Protein AF-A0A2V7MJ87-F1 (afdb_monomer_lite)

Secondary structure (DSSP, 8-state):
---------PPTTHHHHHHHHTT-SEEEETT-TTSHHHHHHHHTT-EEEEEES-HHHHHHHHHHH-STTEEEEES-TTSHHHHHHHHHH----

Structure (mmCIF, N/CA/C/O backbone):
data_AF-A0A2V7MJ87-F1
#
_entry.id   AF-A0A2V7MJ87-F1
#
loop_
_atom_site.group_PDB
_atom_site.id
_atom_site.type_symbol
_atom_site.label_atom_id
_atom_site.label_alt_id
_atom_site.label_comp_id
_atom_site.label_asym_id
_atom_site.label_entity_id
_atom_site.label_seq_id
_atom_site.pdbx_PDB_ins_code
_atom_site.Cartn_x
_atom_site.Cartn_y
_atom_site.Cartn_z
_atom_site.occupancy
_atom_site.B_iso_or_equiv
_atom_site.auth_seq_id
_atom_site.auth_comp_id
_atom_site.auth_asym_id
_atom_site.auth_atom_id
_atom_site.pdbx_PDB_model_num
ATOM 1 N N . MET A 1 1 ? -18.551 -29.368 -16.090 1.00 49.47 1 MET A N 1
ATOM 2 C CA . MET A 1 1 ? -17.107 -29.199 -15.849 1.00 49.47 1 MET A CA 1
ATOM 3 C C . MET A 1 1 ? -16.713 -27.900 -16.519 1.00 49.47 1 MET A C 1
ATOM 5 O O . MET A 1 1 ? -16.782 -27.824 -17.734 1.00 49.47 1 MET A O 1
ATOM 9 N N . VAL A 1 2 ? -16.449 -26.865 -15.732 1.00 47.25 2 VAL A N 1
ATOM 10 C CA . VAL A 1 2 ? -15.728 -25.672 -16.184 1.00 47.25 2 VAL A CA 1
ATOM 11 C C . VAL A 1 2 ? -14.803 -25.314 -15.036 1.00 47.25 2 VAL A C 1
ATOM 13 O O . VAL A 1 2 ? -15.251 -25.186 -13.897 1.00 47.25 2 VAL A O 1
ATOM 16 N N . GLU A 1 3 ? -13.516 -25.337 -15.361 1.00 46.66 3 GLU A N 1
ATOM 17 C CA . GLU A 1 3 ? -12.366 -25.176 -14.489 1.00 46.66 3 GLU A CA 1
ATOM 18 C C . GLU A 1 3 ? -12.533 -24.075 -13.442 1.00 46.66 3 GLU A C 1
ATOM 20 O O . GLU A 1 3 ? -12.977 -22.962 -13.720 1.00 46.66 3 GLU A O 1
ATOM 25 N N . SER A 1 4 ? -12.060 -24.386 -12.238 1.00 48.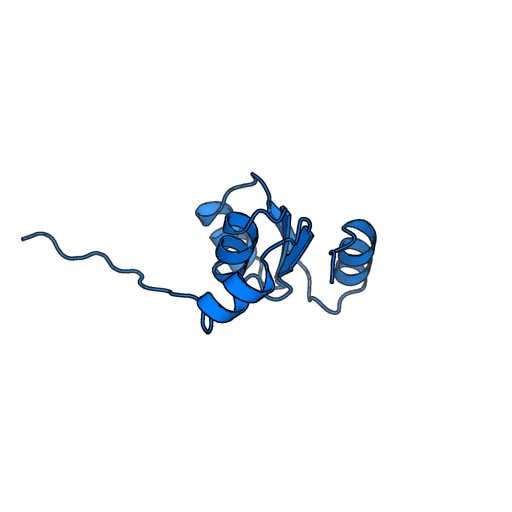59 4 SER A N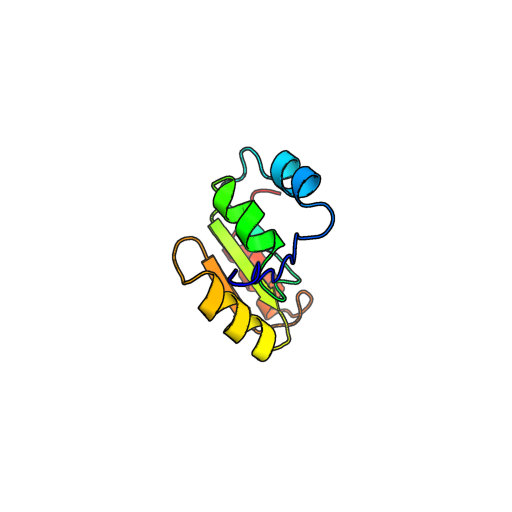 1
ATOM 26 C CA . SER A 1 4 ? -11.707 -23.411 -11.218 1.00 48.59 4 SER A CA 1
ATOM 27 C C . SER A 1 4 ? -10.633 -22.469 -11.773 1.00 48.59 4 SER A C 1
ATOM 29 O O . SER A 1 4 ? -9.444 -22.776 -11.713 1.00 48.59 4 SER A O 1
ATOM 31 N N . ALA A 1 5 ? -11.033 -21.323 -12.321 1.00 51.00 5 ALA A N 1
ATOM 32 C CA . ALA A 1 5 ? -10.106 -20.268 -12.710 1.00 51.00 5 ALA A CA 1
ATOM 33 C C . ALA A 1 5 ? -9.553 -19.589 -11.446 1.00 51.00 5 ALA A C 1
ATOM 35 O O . ALA A 1 5 ? -10.057 -18.560 -11.004 1.00 51.00 5 ALA A O 1
ATOM 36 N N . LEU A 1 6 ? -8.538 -20.184 -10.818 1.00 52.09 6 LEU A N 1
ATOM 37 C CA . LEU A 1 6 ? -7.812 -19.537 -9.729 1.00 52.09 6 LEU A CA 1
ATOM 38 C C . LEU A 1 6 ? -6.621 -18.767 -10.300 1.00 52.09 6 LEU A C 1
ATOM 40 O O . LEU A 1 6 ? -5.618 -19.387 -10.644 1.00 52.09 6 LEU A O 1
ATOM 44 N N . PRO A 1 7 ? -6.607 -17.429 -10.237 1.00 54.38 7 PRO A N 1
ATOM 45 C CA . PRO A 1 7 ? -5.412 -16.744 -9.811 1.00 54.38 7 PRO A CA 1
ATOM 46 C C . PRO A 1 7 ? -5.491 -16.658 -8.283 1.00 54.38 7 PRO A C 1
ATOM 48 O O . PRO A 1 7 ? -5.856 -15.625 -7.722 1.00 54.38 7 PRO A O 1
ATOM 51 N N . TYR A 1 8 ? -5.201 -17.758 -7.579 1.00 59.94 8 TYR A N 1
ATOM 52 C CA . TYR A 1 8 ? -5.048 -17.716 -6.121 1.00 59.94 8 TYR A CA 1
ATOM 53 C C . TYR A 1 8 ? -3.709 -17.040 -5.802 1.00 59.94 8 TYR A C 1
ATOM 55 O O . TYR A 1 8 ? -2.722 -17.687 -5.472 1.00 59.94 8 TYR A O 1
ATOM 63 N N . HIS A 1 9 ? -3.651 -15.719 -5.946 1.00 64.88 9 HIS A N 1
ATOM 64 C CA . HIS A 1 9 ? -2.603 -14.919 -5.330 1.00 64.88 9 HIS A CA 1
ATOM 65 C C . HIS A 1 9 ? -3.143 -14.398 -4.005 1.00 64.88 9 HIS A C 1
ATOM 67 O O . HIS A 1 9 ? -3.689 -13.295 -3.921 1.00 64.88 9 HIS A O 1
ATOM 73 N N . VAL A 1 10 ? -3.005 -15.225 -2.968 1.00 83.25 10 VAL A N 1
ATOM 74 C CA . VAL A 1 10 ? -3.166 -14.755 -1.595 1.00 83.25 10 VAL A CA 1
ATOM 75 C C . VAL A 1 10 ? -1.892 -14.025 -1.183 1.00 83.25 10 VAL A C 1
ATOM 77 O O . VAL A 1 10 ? -0.799 -14.571 -1.359 1.00 83.25 10 VAL A O 1
ATOM 80 N N . PRO A 1 11 ? -2.001 -12.786 -0.672 1.00 88.38 11 PRO A N 1
ATOM 81 C CA . PRO A 1 11 ? -0.843 -12.051 -0.193 1.00 88.38 11 PRO A CA 1
ATOM 82 C C . PRO A 1 11 ? -0.139 -12.840 0.910 1.00 88.38 11 PRO A C 1
ATOM 84 O O . PRO A 1 11 ? -0.778 -13.369 1.822 1.00 88.38 11 PRO A O 1
ATOM 87 N N . VAL A 1 12 ? 1.187 -12.906 0.844 1.00 94.06 12 VAL A N 1
ATOM 88 C CA . VAL A 1 12 ? 1.994 -13.548 1.886 1.00 94.06 12 VAL A CA 1
ATOM 89 C C . VAL A 1 12 ? 1.690 -12.879 3.231 1.00 94.06 12 VAL A C 1
ATOM 91 O O . VAL A 1 12 ? 1.694 -11.655 3.320 1.00 94.06 12 VAL A O 1
ATOM 94 N N . LEU A 1 13 ? 1.399 -13.668 4.271 1.00 95.38 13 LEU A N 1
ATOM 95 C CA . LEU A 1 13 ? 1.029 -13.180 5.612 1.00 95.38 13 LEU A CA 1
ATOM 96 C C . LEU A 1 13 ? -0.234 -12.289 5.657 1.00 95.38 13 LEU A C 1
ATOM 98 O O . LEU A 1 13 ? -0.338 -11.401 6.505 1.00 95.38 13 LEU A O 1
ATOM 102 N N . ALA A 1 14 ? -1.215 -12.526 4.778 1.00 94.56 14 ALA A N 1
ATOM 103 C CA . ALA A 1 14 ? -2.452 -11.738 4.719 1.00 94.56 14 ALA A CA 1
ATOM 104 C C . ALA A 1 14 ? -3.166 -11.587 6.079 1.00 94.56 14 ALA A C 1
ATOM 106 O O . ALA A 1 14 ? -3.566 -10.478 6.430 1.00 94.56 14 ALA A O 1
ATOM 107 N N . ASP A 1 15 ? -3.286 -12.657 6.870 1.00 95.38 15 ASP A N 1
ATOM 108 C CA . ASP A 1 15 ? -3.983 -12.606 8.166 1.00 95.38 15 ASP A CA 1
ATOM 109 C C . ASP A 1 15 ? -3.230 -11.789 9.221 1.00 95.38 15 ASP A C 1
ATOM 111 O O . ASP A 1 15 ? -3.845 -11.085 10.027 1.00 95.38 15 ASP A O 1
ATOM 115 N N . THR A 1 16 ? -1.895 -11.818 9.192 1.00 96.69 16 THR A N 1
ATOM 116 C CA . THR A 1 16 ? -1.059 -10.977 10.057 1.00 96.69 16 THR A CA 1
ATOM 117 C C . THR A 1 16 ? -1.265 -9.503 9.726 1.00 96.69 16 THR A C 1
ATOM 119 O O . THR A 1 16 ? -1.477 -8.696 10.629 1.00 96.69 16 THR A O 1
ATOM 122 N N . ILE A 1 17 ? -1.273 -9.156 8.436 1.00 95.56 17 ILE A N 1
ATOM 123 C CA . ILE A 1 17 ? -1.498 -7.779 7.979 1.00 95.56 17 ILE A CA 1
ATOM 124 C C . ILE A 1 17 ? -2.917 -7.324 8.322 1.00 95.56 17 ILE A C 1
ATOM 126 O O . ILE A 1 17 ? -3.087 -6.233 8.862 1.00 95.56 17 ILE A O 1
ATOM 130 N N . ARG A 1 18 ? -3.927 -8.175 8.102 1.00 95.75 18 ARG A N 1
ATOM 131 C CA . ARG A 1 18 ? -5.315 -7.907 8.503 1.00 95.75 18 ARG A CA 1
ATOM 132 C C . ARG A 1 18 ? -5.411 -7.598 9.992 1.00 95.75 18 ARG A C 1
ATOM 134 O O . ARG A 1 18 ? -6.005 -6.593 10.363 1.00 95.75 18 ARG A O 1
ATOM 141 N N . SER A 1 19 ? -4.819 -8.448 10.829 1.00 96.31 19 SER A N 1
ATOM 142 C CA . SER A 1 19 ? -4.851 -8.293 12.288 1.00 96.31 19 SER A CA 1
ATOM 143 C C . SER A 1 19 ? -4.157 -7.008 12.735 1.00 96.31 19 SER A C 1
ATOM 145 O O . SER A 1 19 ? -4.659 -6.303 13.605 1.00 96.31 19 SER A O 1
ATOM 147 N N . TRP A 1 20 ? -3.030 -6.667 12.106 1.00 95.06 20 TRP A N 1
ATOM 148 C CA . TRP A 1 20 ? -2.305 -5.427 12.382 1.00 95.06 20 TRP A CA 1
ATOM 149 C C . TRP A 1 20 ? -3.082 -4.170 11.956 1.00 95.06 20 TRP A C 1
ATOM 151 O O . TRP A 1 20 ? -3.012 -3.145 12.638 1.00 95.06 20 TRP A O 1
ATOM 161 N N . ALA A 1 21 ? -3.833 -4.257 10.855 1.00 95.50 21 ALA A N 1
ATOM 162 C CA . ALA A 1 21 ? -4.572 -3.147 10.260 1.00 95.50 21 ALA A CA 1
ATOM 163 C C . ALA A 1 21 ? -5.856 -2.768 11.011 1.00 95.50 21 ALA A C 1
ATOM 165 O O . ALA A 1 21 ? -6.406 -1.695 10.762 1.00 95.50 21 ALA A O 1
ATOM 166 N N . VAL A 1 22 ? -6.347 -3.616 11.922 1.00 95.12 22 VAL A N 1
ATOM 167 C CA . VAL A 1 22 ? -7.562 -3.330 12.696 1.00 95.12 22 VAL A CA 1
ATOM 168 C C . VAL A 1 22 ? -7.413 -2.004 13.450 1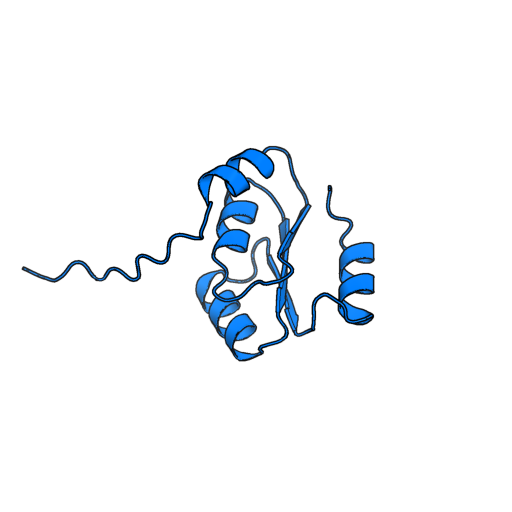.00 95.12 22 VAL A C 1
ATOM 170 O O . VAL A 1 22 ? -6.500 -1.819 14.256 1.00 95.12 22 VAL A O 1
ATOM 173 N N . GLY A 1 23 ? -8.344 -1.082 13.190 1.00 95.75 23 GLY A N 1
ATOM 174 C CA . GLY A 1 23 ? -8.378 0.252 13.796 1.00 95.75 23 GLY A CA 1
ATOM 175 C C . GLY A 1 23 ? -7.567 1.322 13.056 1.00 95.75 23 GLY A C 1
ATOM 176 O O . GLY A 1 23 ? -7.646 2.492 13.430 1.00 95.75 23 GLY A O 1
ATOM 177 N N . SER A 1 24 ? -6.832 0.962 12.001 1.00 96.44 24 SER A N 1
ATOM 178 C CA . SER A 1 24 ? -6.157 1.925 11.129 1.00 96.44 24 SER A CA 1
ATOM 179 C C . SER A 1 24 ? -7.153 2.568 10.164 1.00 96.44 24 SER A C 1
ATOM 181 O O . SER A 1 24 ? -7.906 1.892 9.470 1.00 96.44 24 SER A O 1
ATOM 183 N N . ARG A 1 25 ? -7.132 3.896 10.083 1.00 98.00 25 ARG A N 1
ATOM 184 C CA . ARG A 1 25 ? -7.882 4.708 9.116 1.00 98.00 25 ARG A CA 1
ATOM 185 C C . ARG A 1 25 ? -7.048 5.042 7.888 1.00 98.00 25 ARG A C 1
ATOM 187 O O . ARG A 1 25 ? -7.618 5.287 6.828 1.00 98.00 25 ARG A O 1
ATOM 194 N N . ARG A 1 26 ? -5.721 5.112 8.020 1.00 98.50 26 ARG A N 1
ATOM 195 C CA . ARG A 1 26 ? -4.794 5.417 6.921 1.00 98.50 26 ARG A CA 1
ATOM 196 C C . ARG A 1 26 ? -3.560 4.530 6.985 1.00 98.50 26 ARG A C 1
ATOM 198 O O . ARG A 1 26 ? -2.869 4.516 8.001 1.00 98.50 26 ARG A O 1
ATOM 205 N N . ALA A 1 27 ? -3.270 3.844 5.885 1.00 98.38 27 ALA A N 1
ATOM 206 C CA . ALA A 1 27 ? -2.117 2.962 5.749 1.00 98.38 27 ALA A CA 1
ATOM 207 C C . ALA A 1 27 ? -1.367 3.217 4.434 1.00 98.38 27 ALA A C 1
ATOM 209 O O . ALA A 1 27 ? -1.949 3.671 3.449 1.00 98.38 27 ALA A O 1
ATOM 210 N N . VAL A 1 28 ? -0.072 2.918 4.421 1.00 98.44 28 VAL A N 1
ATOM 211 C CA . VAL A 1 28 ? 0.770 2.997 3.222 1.00 98.44 28 VAL A CA 1
ATOM 212 C C . VAL A 1 28 ? 1.221 1.589 2.859 1.00 98.44 28 VAL A C 1
ATOM 214 O O . VAL A 1 28 ? 1.726 0.868 3.715 1.00 98.44 28 VAL A O 1
ATOM 217 N N . ASP A 1 29 ? 1.065 1.221 1.591 1.00 98.31 29 ASP A N 1
ATOM 218 C CA . ASP A 1 29 ? 1.713 0.052 0.997 1.00 98.31 29 ASP A CA 1
ATOM 219 C C . ASP A 1 29 ? 2.870 0.552 0.125 1.00 98.31 29 ASP A C 1
ATOM 221 O O . ASP A 1 29 ? 2.654 1.119 -0.944 1.00 98.31 29 ASP A O 1
ATOM 225 N N . GLY A 1 30 ? 4.104 0.411 0.617 1.00 98.06 30 GLY A N 1
ATOM 226 C CA . GLY A 1 30 ? 5.311 0.898 -0.063 1.00 98.06 30 GLY A CA 1
ATOM 227 C C . GLY A 1 30 ? 5.777 0.021 -1.231 1.00 98.06 30 GLY A C 1
ATOM 228 O O . GLY A 1 30 ? 6.764 0.356 -1.887 1.00 98.06 30 GLY A O 1
ATOM 229 N N . THR A 1 31 ? 5.120 -1.117 -1.447 1.00 98.12 31 THR A N 1
ATOM 230 C CA . THR A 1 31 ? 5.476 -2.127 -2.448 1.00 98.12 31 THR A CA 1
ATOM 231 C C . THR A 1 31 ? 4.203 -2.697 -3.059 1.00 98.12 31 THR A C 1
ATOM 233 O O . THR A 1 31 ? 3.955 -3.902 -2.987 1.00 98.12 31 THR A O 1
ATOM 236 N N . LEU A 1 32 ? 3.370 -1.809 -3.608 1.00 98.50 32 LEU A N 1
ATOM 237 C CA . LEU A 1 32 ? 1.993 -2.110 -3.991 1.00 98.50 32 LEU A CA 1
ATOM 238 C C . LEU A 1 32 ? 1.879 -3.371 -4.860 1.00 98.50 32 LEU A C 1
ATOM 240 O O . LEU A 1 32 ? 0.956 -4.168 -4.659 1.00 98.50 32 LEU A O 1
ATOM 244 N N . GLY A 1 33 ? 2.789 -3.565 -5.822 1.00 97.56 33 GLY A N 1
ATOM 245 C CA . GLY A 1 33 ? 2.787 -4.718 -6.715 1.00 97.56 33 GLY A CA 1
ATOM 246 C C . GLY A 1 33 ? 1.412 -4.947 -7.352 1.00 97.56 33 GLY A C 1
ATOM 247 O O . GLY A 1 33 ? 0.787 -4.037 -7.887 1.00 97.56 33 GLY A O 1
ATOM 248 N N . GLY A 1 34 ? 0.892 -6.173 -7.243 1.00 95.38 34 GLY A N 1
ATOM 249 C CA . GLY A 1 34 ? -0.455 -6.531 -7.713 1.00 95.38 34 GLY A CA 1
ATOM 250 C C . GLY A 1 34 ? -1.616 -6.102 -6.798 1.00 95.38 34 GLY A C 1
ATOM 251 O O . GLY A 1 34 ? -2.738 -6.581 -6.988 1.00 95.38 34 GLY A O 1
ATOM 252 N N . GLY A 1 35 ? -1.365 -5.283 -5.772 1.00 97.19 35 GLY A N 1
ATOM 253 C CA . GLY A 1 35 ? -2.382 -4.710 -4.885 1.00 97.19 35 GLY A CA 1
ATOM 254 C C . GLY A 1 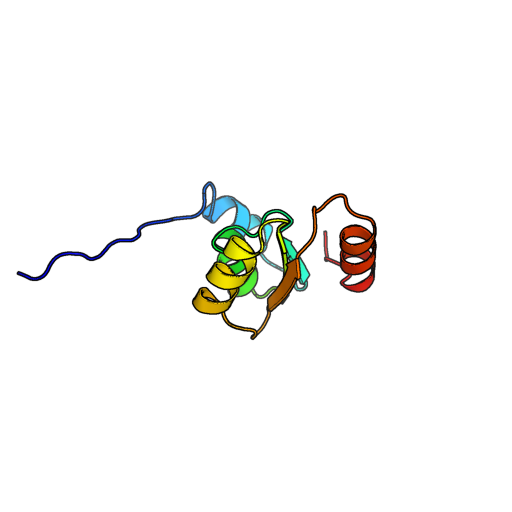35 ? -2.916 -5.646 -3.795 1.00 97.19 35 GLY A C 1
ATOM 255 O O . GLY A 1 35 ? -3.982 -5.408 -3.231 1.00 97.19 35 GLY A O 1
ATOM 256 N N . GLY A 1 36 ? -2.214 -6.743 -3.510 1.00 96.81 36 GLY A N 1
ATOM 257 C CA . GLY A 1 36 ? -2.677 -7.772 -2.581 1.00 96.81 36 GLY A CA 1
ATOM 258 C C . GLY A 1 36 ? -2.825 -7.279 -1.137 1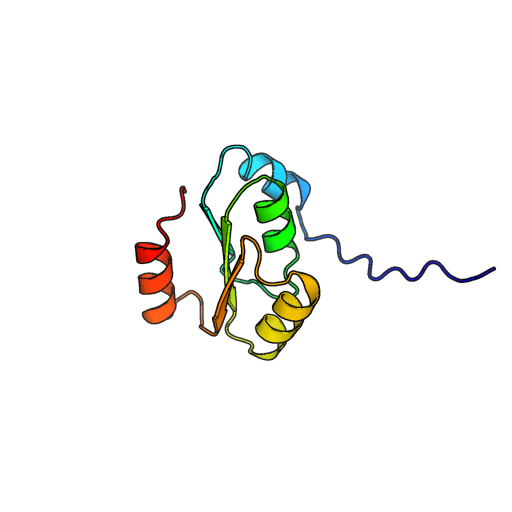.00 96.81 36 GLY A C 1
ATOM 259 O O . GLY A 1 36 ? -3.900 -7.399 -0.550 1.00 96.81 36 GLY A O 1
ATOM 260 N N . HIS A 1 37 ? -1.759 -6.716 -0.563 1.00 97.75 37 HIS A N 1
ATOM 261 C CA . HIS A 1 37 ? -1.784 -6.178 0.802 1.00 97.75 37 HIS A CA 1
ATOM 262 C C . HIS A 1 37 ? -2.604 -4.895 0.896 1.00 97.75 37 HIS A C 1
ATOM 264 O O . HIS A 1 37 ? -3.396 -4.766 1.826 1.00 97.75 37 HIS A O 1
ATOM 270 N N . ALA A 1 38 ? -2.515 -4.009 -0.097 1.00 98.06 38 ALA A N 1
ATOM 271 C CA . ALA A 1 38 ? -3.388 -2.843 -0.206 1.00 98.06 38 ALA A CA 1
ATOM 272 C C . ALA A 1 38 ? -4.888 -3.191 -0.122 1.00 98.06 38 ALA A C 1
ATOM 274 O O . ALA A 1 38 ? -5.628 -2.512 0.588 1.00 98.06 38 ALA A O 1
ATOM 275 N N . ALA A 1 39 ? -5.339 -4.274 -0.769 1.00 97.62 39 ALA A N 1
ATOM 276 C CA . ALA A 1 39 ? -6.717 -4.748 -0.633 1.00 97.62 39 ALA A CA 1
ATOM 277 C C . ALA A 1 39 ? -7.042 -5.169 0.808 1.00 97.62 39 ALA A C 1
ATOM 279 O O . ALA A 1 39 ? -8.063 -4.758 1.345 1.00 97.62 39 ALA A O 1
ATOM 280 N N . VAL A 1 40 ? -6.152 -5.923 1.466 1.00 97.38 40 VAL A N 1
ATOM 281 C CA . VAL A 1 40 ? -6.334 -6.343 2.868 1.00 97.38 40 VAL A CA 1
ATOM 282 C C . VAL A 1 40 ? -6.440 -5.138 3.808 1.00 97.38 40 VAL A C 1
ATOM 284 O O . VAL A 1 40 ? -7.317 -5.116 4.670 1.00 97.38 40 VAL A O 1
ATOM 287 N N . LEU A 1 41 ? -5.576 -4.135 3.633 1.00 97.81 41 LEU A N 1
ATOM 288 C CA . LEU A 1 41 ? -5.590 -2.894 4.413 1.00 97.81 41 LEU A CA 1
ATOM 289 C C . LEU A 1 41 ? -6.896 -2.115 4.200 1.00 97.81 41 LEU A C 1
ATOM 291 O O . LEU A 1 41 ? -7.529 -1.686 5.166 1.00 97.81 41 LEU A O 1
ATOM 295 N N . ARG A 1 42 ? -7.320 -1.970 2.940 1.00 97.38 42 ARG A N 1
ATOM 296 C CA . ARG A 1 42 ? -8.563 -1.281 2.581 1.00 97.38 42 ARG A CA 1
ATOM 297 C C . ARG A 1 42 ? -9.789 -1.989 3.142 1.00 97.38 42 ARG A C 1
ATOM 299 O O . ARG A 1 42 ? -10.650 -1.349 3.736 1.00 97.38 42 ARG A O 1
ATOM 306 N N . ASP A 1 43 ? -9.852 -3.307 2.999 1.00 96.38 43 ASP A N 1
ATOM 307 C CA . ASP A 1 43 ? -10.968 -4.122 3.481 1.00 96.38 43 ASP A CA 1
ATOM 308 C C . ASP A 1 43 ? -11.035 -4.150 5.023 1.00 96.38 43 ASP A C 1
ATOM 310 O O . ASP A 1 43 ? -12.089 -4.429 5.591 1.00 96.38 43 ASP A O 1
ATOM 314 N N . ALA A 1 44 ? -9.935 -3.828 5.716 1.00 96.06 44 ALA A N 1
ATOM 315 C CA . ALA A 1 44 ? -9.912 -3.590 7.162 1.00 96.06 44 ALA A CA 1
ATOM 316 C C . ALA A 1 44 ? -10.409 -2.182 7.568 1.00 96.06 44 ALA A C 1
ATOM 318 O O . ALA A 1 44 ? -10.519 -1.897 8.760 1.00 96.06 44 ALA A O 1
ATOM 319 N N . GLY A 1 45 ? -10.734 -1.318 6.599 1.00 96.69 45 GLY A N 1
ATOM 320 C CA . GLY A 1 45 ? -11.305 0.016 6.807 1.00 96.69 45 GLY A CA 1
ATOM 321 C C . GLY A 1 45 ? -10.340 1.182 6.580 1.00 96.69 45 GLY A C 1
ATOM 322 O O . GLY A 1 45 ? -10.742 2.335 6.753 1.00 96.69 45 GLY A O 1
ATOM 323 N N . ALA A 1 46 ? -9.090 0.925 6.184 1.00 97.94 46 ALA A N 1
ATOM 324 C CA . ALA A 1 46 ? -8.126 1.989 5.928 1.00 97.94 46 ALA A CA 1
ATOM 325 C C . ALA A 1 46 ? -8.315 2.614 4.534 1.00 97.94 46 ALA A C 1
ATOM 327 O O . ALA A 1 46 ? -8.569 1.931 3.547 1.00 97.94 46 ALA A O 1
ATOM 328 N N . SER A 1 47 ? -8.096 3.922 4.418 1.00 98.38 47 SER A N 1
ATOM 329 C CA . SER A 1 47 ? -7.668 4.509 3.145 1.00 98.38 47 SER A CA 1
ATOM 330 C C . SER A 1 47 ? -6.202 4.158 2.916 1.00 98.38 47 SER A C 1
ATOM 332 O O . SER A 1 47 ? -5.400 4.231 3.852 1.00 98.38 47 SER A O 1
ATOM 334 N N . VAL A 1 48 ? -5.838 3.796 1.689 1.00 98.69 48 VAL A N 1
ATOM 335 C CA . VAL A 1 48 ? -4.498 3.289 1.379 1.00 98.69 48 VAL A CA 1
ATOM 336 C C . VAL A 1 48 ? -3.799 4.173 0.352 1.00 98.69 48 VAL A C 1
ATOM 338 O O . VAL A 1 48 ? -4.362 4.479 -0.697 1.00 98.69 48 VAL A O 1
ATOM 341 N N . LEU A 1 49 ? -2.555 4.554 0.641 1.00 98.75 49 LEU A N 1
ATOM 342 C CA . LEU A 1 49 ? -1.615 5.073 -0.353 1.00 98.75 49 LEU A CA 1
ATOM 343 C C . LEU A 1 49 ? -0.714 3.920 -0.810 1.00 98.75 49 LEU A C 1
ATOM 345 O O . LEU A 1 49 ? 0.115 3.439 -0.040 1.00 98.75 49 LEU A O 1
ATOM 349 N N . GLY A 1 50 ? -0.899 3.471 -2.047 1.00 98.62 50 GLY A N 1
ATOM 350 C CA . GLY A 1 50 ? -0.076 2.458 -2.695 1.00 98.62 50 GLY A CA 1
ATOM 351 C C . GLY A 1 50 ? 1.049 3.094 -3.503 1.00 98.62 50 GLY A C 1
ATOM 352 O O . GLY A 1 50 ? 0.802 3.954 -4.350 1.00 98.62 50 GLY A O 1
ATOM 353 N N . ILE A 1 51 ? 2.278 2.662 -3.250 1.00 98.81 51 ILE A N 1
ATOM 354 C CA . ILE A 1 51 ? 3.488 3.146 -3.909 1.00 98.81 51 ILE A CA 1
ATOM 355 C C . ILE A 1 51 ? 4.162 1.961 -4.593 1.00 98.81 51 ILE A C 1
ATOM 357 O O . ILE A 1 51 ? 4.373 0.918 -3.977 1.00 98.81 51 ILE A O 1
ATOM 361 N N . ASP A 1 52 ? 4.518 2.126 -5.860 1.00 98.81 52 ASP A N 1
ATOM 362 C CA . ASP A 1 52 ? 5.417 1.211 -6.557 1.00 98.81 52 ASP A CA 1
ATOM 363 C C . ASP A 1 52 ? 6.242 1.986 -7.579 1.00 98.81 52 ASP A C 1
ATOM 365 O O . ASP A 1 52 ? 5.790 2.988 -8.126 1.00 98.81 52 ASP A O 1
ATOM 369 N N . ARG A 1 53 ? 7.460 1.524 -7.850 1.00 98.69 53 ARG A N 1
ATOM 370 C CA . ARG A 1 53 ? 8.313 2.114 -8.889 1.00 98.69 53 ARG A CA 1
ATOM 371 C C . ARG A 1 53 ? 7.983 1.581 -10.279 1.00 98.69 53 ARG A C 1
ATOM 373 O O . ARG A 1 53 ? 8.444 2.161 -11.254 1.00 98.69 53 ARG A O 1
ATOM 380 N N . ASP A 1 54 ? 7.296 0.443 -10.358 1.00 98.62 54 ASP A N 1
ATOM 381 C CA . ASP A 1 54 ? 6.935 -0.184 -11.621 1.00 98.62 54 ASP A CA 1
ATOM 382 C C . ASP A 1 54 ? 5.588 0.371 -12.129 1.00 98.62 54 ASP A C 1
ATOM 384 O O . ASP A 1 54 ? 4.544 0.098 -11.520 1.00 98.62 54 ASP A O 1
ATOM 388 N N . PRO A 1 55 ? 5.562 1.108 -13.256 1.00 98.31 55 PRO A N 1
ATOM 389 C CA . PRO A 1 55 ? 4.314 1.597 -13.841 1.00 98.31 55 PRO A CA 1
ATOM 390 C C . PRO A 1 55 ? 3.339 0.466 -14.205 1.00 98.31 55 PRO A C 1
ATOM 392 O O . PRO A 1 55 ? 2.121 0.660 -14.148 1.00 98.31 55 PRO A O 1
ATOM 395 N N . ALA A 1 56 ? 3.833 -0.733 -14.542 1.00 98.31 56 ALA A N 1
ATOM 396 C CA . ALA A 1 56 ? 2.978 -1.879 -14.837 1.00 98.31 56 ALA A CA 1
ATOM 397 C C . ALA A 1 56 ? 2.257 -2.390 -13.580 1.00 98.31 56 ALA A C 1
ATOM 399 O O . ALA A 1 56 ? 1.078 -2.748 -13.654 1.00 98.31 56 ALA A O 1
ATOM 400 N N . ALA A 1 57 ? 2.921 -2.364 -12.419 1.00 98.19 57 ALA A N 1
ATOM 401 C CA . ALA A 1 57 ? 2.306 -2.691 -11.134 1.00 98.19 57 ALA A CA 1
ATOM 402 C C . ALA A 1 57 ? 1.209 -1.681 -10.771 1.00 98.19 57 ALA A C 1
ATOM 404 O O . ALA A 1 57 ? 0.093 -2.080 -10.435 1.00 98.19 57 ALA A O 1
ATOM 405 N N . ILE A 1 58 ? 1.478 -0.379 -10.936 1.00 98.50 58 ILE A N 1
ATOM 406 C CA . ILE A 1 58 ? 0.477 0.680 -10.729 1.00 98.50 58 ILE A CA 1
ATOM 407 C C . ILE A 1 58 ? -0.749 0.455 -11.621 1.00 98.50 58 ILE A C 1
ATOM 409 O O . ILE A 1 58 ? -1.882 0.477 -11.131 1.00 98.50 58 ILE A O 1
ATOM 413 N N . ALA A 1 59 ? -0.542 0.207 -12.917 1.00 98.19 59 ALA A N 1
ATOM 414 C CA . ALA A 1 59 ? -1.630 -0.035 -13.858 1.00 98.19 59 ALA A CA 1
ATOM 415 C C . ALA A 1 59 ? -2.446 -1.284 -13.480 1.00 98.19 59 ALA A C 1
ATOM 417 O O . ALA A 1 59 ? -3.676 -1.225 -13.424 1.00 98.19 59 ALA A O 1
ATOM 418 N N . ALA A 1 60 ? -1.776 -2.395 -13.160 1.00 97.31 60 ALA A N 1
ATOM 419 C CA . ALA A 1 60 ? -2.429 -3.642 -12.773 1.00 97.31 60 ALA A CA 1
ATOM 420 C C . ALA A 1 60 ? -3.230 -3.503 -11.467 1.00 97.31 60 ALA A C 1
ATOM 422 O O . ALA A 1 60 ? -4.383 -3.936 -11.397 1.00 97.31 60 ALA A O 1
ATOM 423 N N . ALA A 1 61 ? -2.656 -2.864 -10.444 1.00 97.88 61 ALA A N 1
ATOM 424 C CA . ALA A 1 61 ? -3.330 -2.622 -9.172 1.00 97.88 61 ALA A CA 1
ATOM 425 C C . ALA A 1 61 ? -4.544 -1.701 -9.343 1.00 97.88 61 ALA A C 1
ATOM 427 O O . ALA A 1 61 ? -5.607 -1.994 -8.798 1.00 97.88 61 ALA A O 1
ATOM 428 N N . ARG A 1 62 ? -4.427 -0.642 -10.153 1.00 97.94 62 ARG A N 1
ATOM 429 C CA . ARG A 1 62 ? -5.533 0.278 -10.446 1.00 97.94 62 ARG A CA 1
ATOM 430 C C . ARG A 1 62 ? -6.686 -0.418 -11.169 1.00 97.94 62 ARG A C 1
ATOM 432 O O . ARG A 1 62 ? -7.834 -0.228 -10.778 1.00 97.94 62 ARG A O 1
ATOM 439 N N . VAL A 1 63 ? -6.398 -1.260 -12.166 1.00 97.94 63 VAL A N 1
ATOM 440 C CA . VAL A 1 63 ? -7.419 -2.083 -12.844 1.00 97.94 63 VAL A CA 1
ATOM 441 C C . VAL A 1 63 ? -8.104 -3.029 -11.857 1.00 97.94 63 VAL A C 1
ATOM 443 O O . VAL A 1 63 ? -9.322 -3.186 -11.896 1.00 97.94 63 VAL A O 1
ATOM 446 N N . ARG A 1 64 ? -7.336 -3.648 -10.954 1.00 96.12 64 ARG A N 1
ATOM 447 C CA . ARG A 1 64 ? -7.855 -4.610 -9.977 1.00 96.12 64 ARG A CA 1
ATOM 448 C C . ARG A 1 64 ? -8.695 -3.960 -8.875 1.00 96.12 64 ARG A C 1
ATOM 450 O O . ARG A 1 64 ? -9.687 -4.547 -8.451 1.00 96.12 64 ARG A O 1
ATOM 457 N N . LEU A 1 65 ? -8.258 -2.820 -8.343 1.00 97.06 65 LEU A N 1
ATOM 458 C CA . LEU A 1 65 ? -8.772 -2.279 -7.082 1.00 97.06 65 LEU A CA 1
ATOM 459 C C . LEU A 1 65 ? -9.616 -1.009 -7.237 1.00 97.06 65 LEU A C 1
ATOM 461 O O . LEU A 1 65 ? -10.383 -0.703 -6.321 1.00 97.06 65 LEU A O 1
ATOM 465 N N . GLY A 1 66 ? -9.499 -0.293 -8.360 1.00 97.94 66 GLY A N 1
ATOM 466 C CA . GLY A 1 66 ? -10.153 0.998 -8.580 1.00 97.94 66 GLY A CA 1
ATOM 467 C C . GLY A 1 66 ? -9.614 2.114 -7.677 1.00 97.94 66 GLY A C 1
ATOM 468 O O . GLY A 1 66 ? -8.572 1.974 -7.044 1.00 97.94 66 GLY A O 1
ATOM 469 N N . ASP A 1 67 ? -10.328 3.238 -7.611 1.00 97.31 67 ASP A N 1
ATOM 470 C CA . ASP A 1 67 ? -9.876 4.443 -6.890 1.00 97.31 67 ASP A CA 1
ATOM 471 C C . ASP A 1 67 ? -10.540 4.649 -5.521 1.00 97.31 67 ASP A C 1
ATOM 473 O O . ASP A 1 67 ? -10.113 5.477 -4.716 1.00 97.31 67 ASP A O 1
ATOM 477 N N . THR A 1 68 ? -11.601 3.904 -5.211 1.00 97.69 68 THR A N 1
ATOM 478 C CA . THR A 1 68 ? -12.317 4.077 -3.944 1.00 97.69 68 THR A CA 1
ATOM 479 C C . THR A 1 68 ? -11.467 3.591 -2.771 1.00 97.69 68 THR A C 1
ATOM 481 O O . THR A 1 68 ? -11.172 2.402 -2.648 1.00 97.69 68 THR A O 1
ATOM 484 N N . GLY A 1 69 ? -11.089 4.524 -1.893 1.00 97.31 69 GLY A N 1
ATOM 485 C CA . GLY A 1 69 ? -10.239 4.245 -0.731 1.00 97.31 69 GLY A CA 1
ATOM 486 C C . GLY A 1 69 ? -8.768 3.996 -1.078 1.00 97.31 69 GLY A C 1
ATOM 487 O O . GLY A 1 69 ? -8.023 3.551 -0.206 1.00 97.31 69 GLY A O 1
ATOM 488 N N . LEU A 1 70 ? -8.348 4.279 -2.317 1.00 98.25 70 LEU A N 1
ATOM 489 C CA . LEU A 1 70 ? -6.990 4.050 -2.805 1.00 98.25 70 LEU A CA 1
ATOM 490 C C . LEU A 1 70 ? -6.419 5.279 -3.510 1.00 98.25 70 LEU A C 1
ATOM 492 O O . LEU A 1 70 ? -7.075 5.927 -4.320 1.00 98.25 70 LEU A O 1
ATOM 496 N N . GLN A 1 71 ? -5.160 5.573 -3.211 1.00 98.50 71 GLN A N 1
ATOM 497 C CA . GLN A 1 71 ? -4.324 6.527 -3.930 1.00 98.50 71 GLN A CA 1
ATOM 498 C C . GLN A 1 71 ? -3.094 5.791 -4.448 1.00 98.50 71 GLN A C 1
ATOM 500 O O . GLN A 1 71 ? -2.585 4.893 -3.782 1.00 98.50 71 GLN A O 1
ATOM 505 N N . TYR A 1 72 ? -2.613 6.181 -5.624 1.00 98.69 72 TYR A N 1
ATOM 506 C CA . TYR A 1 72 ? -1.507 5.512 -6.301 1.00 98.69 72 TYR A CA 1
ATOM 507 C C . TYR A 1 72 ? -0.393 6.509 -6.573 1.00 98.69 72 TYR A C 1
ATOM 509 O O . TYR A 1 72 ? -0.661 7.604 -7.070 1.00 98.69 72 TYR A O 1
ATOM 517 N N . LEU A 1 73 ? 0.842 6.110 -6.295 1.00 98.62 73 LEU A N 1
ATOM 518 C CA . LEU A 1 73 ? 2.029 6.890 -6.604 1.00 98.62 73 LEU A CA 1
ATOM 519 C C . LEU A 1 73 ? 3.072 6.009 -7.290 1.00 98.62 73 LEU A C 1
ATOM 521 O O . LEU A 1 73 ? 3.574 5.054 -6.701 1.00 98.62 73 LEU A O 1
ATOM 525 N N . GLU A 1 74 ? 3.425 6.377 -8.519 1.00 98.62 74 GLU A N 1
ATOM 526 C CA . GLU A 1 74 ? 4.561 5.789 -9.224 1.00 98.62 74 GLU A CA 1
ATOM 527 C C . GLU A 1 74 ? 5.863 6.419 -8.708 1.00 98.62 74 GLU A C 1
ATOM 529 O O . GLU A 1 74 ? 6.223 7.538 -9.074 1.00 98.62 74 GLU A O 1
ATOM 534 N N . ALA A 1 75 ? 6.543 5.732 -7.794 1.00 98.44 75 ALA A N 1
ATOM 535 C CA . ALA A 1 75 ? 7.819 6.151 -7.232 1.00 98.44 75 ALA A CA 1
ATOM 536 C C . ALA A 1 75 ? 8.517 4.981 -6.527 1.00 98.44 75 ALA A C 1
ATOM 538 O O . ALA A 1 75 ? 7.884 4.069 -6.005 1.00 98.44 75 ALA A O 1
ATOM 539 N N . SER A 1 76 ? 9.844 5.052 -6.399 1.00 98.31 76 SER A N 1
ATOM 540 C CA . SER A 1 76 ? 10.522 4.275 -5.353 1.00 98.31 76 SER A CA 1
ATOM 541 C C . SER A 1 76 ? 10.019 4.725 -3.978 1.00 98.31 76 SER A C 1
ATOM 543 O O . SER A 1 76 ? 9.945 5.928 -3.729 1.00 98.31 76 SER A O 1
ATOM 545 N N . PHE A 1 77 ? 9.751 3.792 -3.057 1.00 95.75 77 PHE A N 1
ATOM 546 C CA . PHE A 1 77 ? 9.312 4.116 -1.690 1.00 95.75 77 PHE A CA 1
ATOM 547 C C . PHE A 1 77 ? 10.308 4.997 -0.918 1.00 95.75 77 PHE A C 1
ATOM 549 O O . PHE A 1 77 ? 9.929 5.680 0.028 1.00 95.75 77 PHE A O 1
ATOM 556 N N . ALA A 1 78 ? 11.581 4.998 -1.324 1.00 96.94 78 ALA A N 1
ATOM 557 C CA . ALA A 1 78 ? 12.634 5.814 -0.724 1.00 96.94 78 ALA A CA 1
ATOM 558 C C . ALA A 1 78 ? 12.832 7.169 -1.431 1.00 96.94 78 ALA A C 1
ATOM 560 O O . ALA A 1 78 ? 13.680 7.960 -1.021 1.00 96.94 78 ALA A O 1
ATOM 561 N N . ALA A 1 79 ? 12.097 7.444 -2.512 1.00 98.19 79 ALA A N 1
ATOM 562 C CA . ALA A 1 79 ? 12.226 8.700 -3.238 1.00 98.19 79 ALA A CA 1
ATOM 563 C C . ALA A 1 79 ? 11.675 9.877 -2.410 1.00 98.19 79 ALA A C 1
ATOM 565 O O . ALA A 1 79 ? 10.673 9.713 -1.709 1.00 98.19 79 ALA A O 1
ATOM 566 N N . PRO A 1 80 ? 12.229 11.097 -2.552 1.00 98.50 80 PRO A N 1
ATOM 567 C CA . PRO A 1 80 ? 11.707 12.283 -1.868 1.00 98.50 80 PRO A CA 1
ATOM 568 C C . PRO A 1 80 ? 10.207 12.514 -2.094 1.00 98.50 80 PRO A C 1
ATOM 570 O O . PRO A 1 80 ? 9.496 12.889 -1.166 1.00 98.50 80 PRO A O 1
ATOM 573 N N . ALA A 1 81 ? 9.709 12.228 -3.301 1.00 97.69 81 ALA A N 1
ATOM 574 C CA . ALA A 1 81 ? 8.287 12.326 -3.624 1.00 97.69 81 ALA A CA 1
ATOM 575 C C . ALA A 1 81 ? 7.426 11.340 -2.813 1.00 97.69 81 ALA A C 1
ATOM 577 O O . AL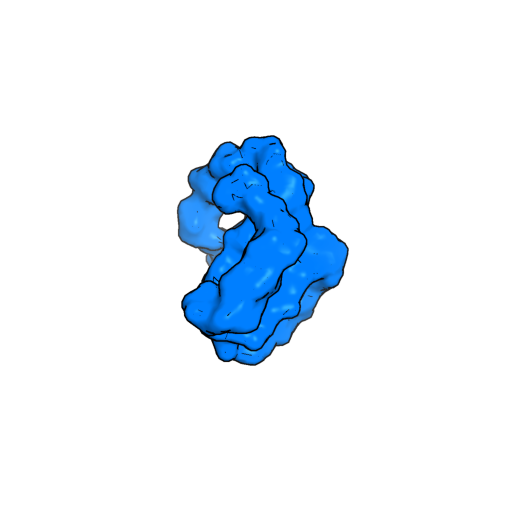A A 1 81 ? 6.372 11.725 -2.313 1.00 97.69 81 ALA A O 1
ATOM 578 N N . ALA A 1 82 ? 7.890 10.099 -2.629 1.00 98.38 82 ALA A N 1
ATOM 579 C CA . ALA A 1 82 ? 7.208 9.110 -1.798 1.00 98.38 82 ALA A CA 1
ATOM 580 C C . ALA A 1 82 ? 7.193 9.541 -0.328 1.00 98.38 82 ALA A C 1
ATOM 582 O O . ALA A 1 82 ? 6.141 9.526 0.305 1.00 98.38 82 ALA A O 1
ATOM 583 N N . LEU A 1 83 ? 8.325 10.016 0.199 1.00 98.44 83 LEU A N 1
ATOM 584 C CA . LEU A 1 83 ? 8.409 10.502 1.578 1.00 98.44 83 LEU A CA 1
ATOM 585 C C . LEU A 1 83 ? 7.491 11.709 1.821 1.00 98.44 83 LEU A C 1
ATOM 587 O O . LEU A 1 83 ? 6.774 11.743 2.820 1.00 98.44 83 LEU A O 1
ATOM 591 N N . ALA A 1 84 ? 7.455 12.665 0.890 1.00 98.50 84 ALA A N 1
ATOM 592 C CA . ALA A 1 84 ? 6.559 13.818 0.964 1.00 98.50 84 ALA A CA 1
ATOM 593 C C . ALA A 1 84 ? 5.077 13.408 0.890 1.00 98.50 84 ALA A C 1
ATOM 595 O O . ALA A 1 84 ? 4.246 13.925 1.645 1.00 98.50 84 ALA A O 1
ATOM 596 N N . ALA A 1 85 ? 4.741 12.451 0.018 1.00 98.38 85 ALA A N 1
ATOM 597 C CA . ALA A 1 85 ? 3.392 11.903 -0.077 1.00 98.38 85 ALA A CA 1
ATOM 598 C C . ALA A 1 85 ? 2.979 11.193 1.221 1.00 98.38 85 ALA A C 1
ATOM 600 O O . ALA A 1 85 ? 1.899 11.467 1.736 1.00 98.38 85 ALA A O 1
ATOM 601 N N . ILE A 1 86 ? 3.853 10.369 1.808 1.00 98.56 86 ILE A N 1
ATOM 602 C CA . ILE A 1 86 ? 3.615 9.680 3.087 1.00 98.56 86 ILE A CA 1
ATOM 603 C C . ILE A 1 86 ? 3.389 10.690 4.220 1.00 98.56 86 ILE A C 1
ATOM 605 O O . ILE A 1 86 ? 2.422 10.573 4.974 1.00 98.56 86 ILE A O 1
ATOM 609 N N . GLN A 1 87 ? 4.232 11.723 4.316 1.00 98.31 87 GLN A N 1
ATOM 610 C CA . GLN A 1 87 ? 4.086 12.786 5.317 1.00 98.31 87 GLN A CA 1
ATOM 611 C C . GLN A 1 87 ? 2.758 13.542 5.172 1.00 98.31 87 GLN A C 1
ATOM 613 O O . GLN A 1 87 ? 2.099 13.840 6.169 1.00 98.31 87 GLN A O 1
ATOM 618 N N . SER A 1 88 ? 2.346 13.825 3.935 1.00 98.38 88 SER A N 1
ATOM 619 C CA . SER A 1 88 ? 1.077 14.501 3.639 1.00 98.38 88 SER A CA 1
ATOM 620 C C . SER A 1 88 ? -0.128 13.605 3.928 1.00 98.38 88 SER A C 1
ATOM 622 O O . SER A 1 88 ? -1.140 14.068 4.455 1.00 98.38 88 SER A O 1
ATOM 624 N N . PHE A 1 89 ? 0.001 12.313 3.627 1.00 98.38 89 PHE A N 1
ATOM 625 C CA . PHE A 1 89 ? -1.028 11.302 3.833 1.00 98.38 89 PHE A CA 1
ATOM 626 C C . PHE A 1 89 ? -1.257 10.982 5.317 1.00 98.38 89 PHE A C 1
ATOM 628 O O . PHE A 1 89 ? -2.383 10.678 5.707 1.00 98.38 89 PHE A O 1
ATOM 635 N N . ARG A 1 90 ? -0.224 11.116 6.165 1.00 98.19 90 ARG A N 1
ATOM 636 C CA . ARG A 1 90 ? -0.274 10.897 7.624 1.00 98.19 90 ARG A CA 1
ATOM 637 C C . ARG A 1 90 ? -0.804 9.499 7.993 1.00 98.19 90 ARG A C 1
ATOM 639 O O . ARG A 1 90 ? -1.890 9.420 8.585 1.00 98.19 90 ARG A O 1
ATOM 646 N N . PRO A 1 91 ? -0.098 8.406 7.636 1.00 97.44 91 PRO A N 1
ATOM 647 C CA . PRO A 1 91 ? -0.489 7.068 8.079 1.00 97.44 91 PRO A CA 1
ATOM 648 C C . PRO A 1 91 ? -0.563 7.009 9.608 1.00 97.44 91 PRO A C 1
ATOM 650 O O . PRO A 1 91 ? 0.118 7.769 10.297 1.00 97.44 91 PRO A O 1
ATOM 653 N N . ASP A 1 92 ? -1.427 6.149 10.141 1.00 96.56 92 ASP A N 1
ATOM 654 C CA . ASP A 1 92 ? -1.650 6.104 11.591 1.00 96.56 92 ASP A CA 1
ATOM 655 C C . ASP A 1 92 ? -0.486 5.444 12.360 1.00 96.56 92 ASP A C 1
ATOM 657 O O . ASP A 1 92 ? -0.385 5.633 13.574 1.00 96.56 92 ASP A O 1
ATOM 661 N N . ARG A 1 93 ? 0.370 4.667 11.679 1.00 82.25 93 ARG A N 1
ATOM 662 C CA . ARG A 1 93 ? 1.543 3.967 12.224 1.00 82.25 93 ARG A CA 1
ATOM 663 C C . ARG A 1 93 ? 2.650 3.864 11.183 1.00 82.25 93 ARG A C 1
ATOM 665 O O . ARG A 1 93 ? 2.303 3.829 9.980 1.00 82.25 93 ARG A O 1
#

Radius of gyration: 13.73 Å; chains: 1; bounding box: 30×44×30 Å

Sequence (93 aa):
MVESALPYHVPVLADTIRSWAVGSRRAVDGTLGGGGHAAVLRDAGASVLGIDRDPAAIAAARVRLGDTGLQYLEASFAAPAALAAIQSFRPDR

Foldseek 3Di:
DDDDPDPPPADDPLVVLLVVLQPWQADEAQDCQQNRSVVSNVVSNYQYEYEDQDVVSQVNNCVVPPPVSYHYDNDRCPDPVNVVVCVVRPTVD

pLDDT: mean 92.77, std 13.49, range [46.66, 98.81]